Protein AF-A0A419KIK8-F1 (afdb_monomer_lite)

Sequence (98 aa):
MILDCAKGLAIMWRMCEFLLFGNPFSKKIIGFDTFGAFPETSLILEHLYPRIKRGVLILDDYGTFPGETKDIDDYFRDMNISIQKFPFCMTPCYTVKV

Foldseek 3Di:
DDDDDDDDPVVVVVVLCCQVVVDPQAPDEYEDDPPDFPPVLLVVCVVVVVVPQWHKYKAFCQVVDPRNVVSVCVNCVPPPWDWADDPVDPDIIMTTDD

pLDDT: mean 73.0, std 13.05, range [30.36, 88.19]

Radius of gyration: 12.72 Å; chains: 1; bounding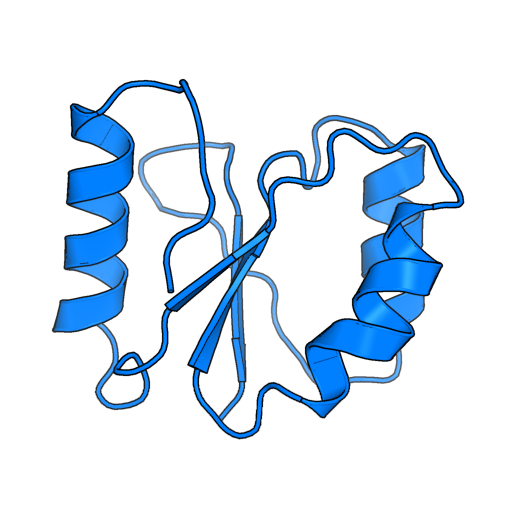 box: 25×32×26 Å

Secondary structure (DSSP, 8-state):
-----SS-HHHHHHHHHHHHHH-TTTTSEEEE-----TTHHHHHHHHHGGG-SSEEEEESSTTT-HHHHHHHHHHHTTS---EEE-TT-SS-EEEEE-

Structure (mmCIF, N/CA/C/O backbone):
data_AF-A0A419KIK8-F1
#
_entry.id   AF-A0A419KIK8-F1
#
loop_
_atom_site.group_PDB
_atom_site.id
_atom_site.type_symbol
_atom_site.label_atom_id
_atom_site.label_alt_id
_atom_site.label_comp_id
_atom_site.label_asym_id
_atom_site.label_entity_id
_atom_site.label_seq_id
_atom_site.pdbx_PDB_ins_code
_atom_site.Cartn_x
_atom_site.Cartn_y
_atom_site.Cartn_z
_atom_site.occupancy
_atom_site.B_iso_or_equiv
_atom_site.auth_seq_id
_atom_site.auth_comp_id
_atom_site.auth_asym_id
_atom_site.auth_atom_id
_atom_site.pdbx_PDB_model_num
ATOM 1 N N . MET A 1 1 ? 4.545 7.913 9.786 1.00 30.36 1 MET A N 1
ATOM 2 C CA . MET A 1 1 ? 5.997 8.168 9.721 1.00 30.36 1 MET A CA 1
ATOM 3 C C . MET A 1 1 ? 6.342 7.882 8.287 1.00 30.36 1 MET A C 1
ATOM 5 O O . MET A 1 1 ? 6.198 6.741 7.870 1.00 30.36 1 MET A O 1
ATOM 9 N N . ILE A 1 2 ? 6.556 8.947 7.528 1.00 39.53 2 ILE A N 1
ATOM 10 C CA . ILE A 1 2 ? 6.799 8.883 6.092 1.00 39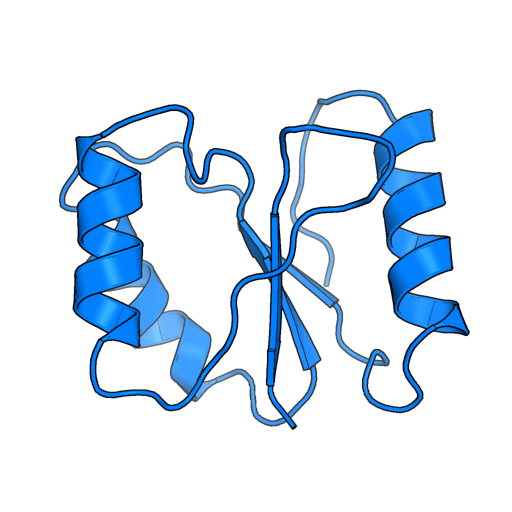.53 2 ILE A CA 1
ATOM 11 C C . ILE A 1 2 ? 8.248 8.428 5.948 1.00 39.53 2 ILE A C 1
ATOM 13 O O . ILE A 1 2 ? 9.152 9.127 6.399 1.00 39.53 2 ILE A O 1
ATOM 17 N N . LEU A 1 3 ? 8.444 7.227 5.422 1.00 41.03 3 LEU A N 1
ATOM 18 C CA . LEU A 1 3 ? 9.705 6.810 4.835 1.00 41.03 3 LEU A CA 1
ATOM 19 C C . LEU A 1 3 ? 9.443 6.883 3.342 1.00 41.03 3 LEU A C 1
ATOM 21 O O . LEU A 1 3 ? 8.734 6.026 2.834 1.00 41.03 3 LEU A O 1
ATOM 25 N N . ASP A 1 4 ? 9.900 7.954 2.698 1.00 45.06 4 ASP A N 1
ATOM 26 C CA . ASP A 1 4 ? 10.233 7.849 1.286 1.00 45.06 4 ASP A CA 1
ATOM 27 C C . ASP A 1 4 ? 11.193 8.940 0.815 1.00 45.06 4 ASP A C 1
ATOM 29 O O . ASP A 1 4 ? 11.092 10.114 1.191 1.00 45.06 4 ASP A O 1
ATOM 33 N N . CYS A 1 5 ? 12.146 8.493 0.006 1.00 42.62 5 CYS A N 1
ATOM 34 C CA . CYS A 1 5 ? 13.291 9.211 -0.510 1.00 42.62 5 CYS A CA 1
ATOM 35 C C . CYS A 1 5 ? 13.112 9.364 -2.032 1.00 42.62 5 CYS A C 1
ATOM 37 O O . CYS A 1 5 ? 12.993 8.397 -2.767 1.00 42.62 5 CYS A O 1
ATOM 39 N N . ALA A 1 6 ? 13.175 10.604 -2.519 1.00 45.06 6 ALA A N 1
ATOM 40 C CA . ALA A 1 6 ? 13.643 10.946 -3.870 1.00 45.06 6 ALA A CA 1
ATOM 41 C C . ALA A 1 6 ? 12.751 10.796 -5.133 1.00 45.06 6 ALA A C 1
ATOM 43 O O . ALA A 1 6 ? 13.273 11.041 -6.221 1.00 45.06 6 ALA A O 1
ATOM 44 N N . LYS A 1 7 ? 11.425 10.596 -5.077 1.00 45.97 7 LYS A N 1
ATOM 45 C CA . LYS A 1 7 ? 10.553 10.823 -6.263 1.00 45.97 7 LYS A CA 1
ATOM 46 C C . LYS A 1 7 ? 9.651 12.058 -6.084 1.00 45.97 7 LYS A C 1
ATOM 48 O O . LYS A 1 7 ? 8.606 12.004 -5.452 1.00 45.97 7 LYS A O 1
ATOM 53 N N . GLY A 1 8 ? 10.087 13.201 -6.629 1.00 55.44 8 GLY A N 1
ATOM 54 C CA . GLY A 1 8 ? 9.284 14.417 -6.865 1.00 55.44 8 GLY A CA 1
ATOM 55 C C . GLY A 1 8 ? 8.436 14.938 -5.692 1.00 55.44 8 GLY A C 1
ATOM 56 O O . GLY A 1 8 ? 7.247 14.641 -5.600 1.00 55.44 8 GLY A O 1
ATOM 57 N N . LEU A 1 9 ? 9.010 15.825 -4.867 1.00 57.09 9 LEU A N 1
ATOM 58 C CA . LEU A 1 9 ? 8.390 16.414 -3.663 1.00 57.09 9 LEU A CA 1
ATOM 59 C C . LEU A 1 9 ? 6.938 16.915 -3.861 1.00 57.09 9 LEU A C 1
ATO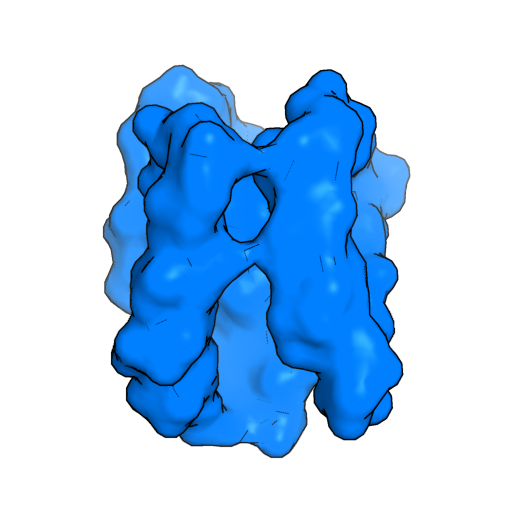M 61 O O . LEU A 1 9 ? 6.114 16.811 -2.957 1.00 57.09 9 LEU A O 1
ATOM 65 N N . ALA A 1 10 ? 6.612 17.433 -5.051 1.00 65.00 10 ALA A N 1
ATOM 66 C CA . ALA A 1 10 ? 5.293 17.979 -5.373 1.00 65.00 10 ALA A CA 1
ATOM 67 C C . ALA A 1 10 ? 4.191 16.913 -5.541 1.00 65.00 10 ALA A C 1
ATOM 69 O O . ALA A 1 10 ? 3.048 17.148 -5.148 1.00 65.00 10 ALA A O 1
ATOM 70 N N . ILE A 1 11 ? 4.511 15.746 -6.111 1.00 67.19 11 ILE A N 1
ATOM 71 C CA . ILE A 1 11 ? 3.532 14.667 -6.332 1.00 67.19 11 ILE A CA 1
ATOM 72 C C . ILE A 1 11 ? 3.204 14.007 -4.994 1.00 67.19 11 ILE A C 1
ATOM 74 O O . ILE A 1 11 ? 2.031 13.858 -4.650 1.00 67.19 11 ILE A O 1
ATOM 78 N N . MET A 1 12 ? 4.240 13.719 -4.200 1.00 67.44 12 MET A N 1
ATOM 79 C CA . MET A 1 12 ? 4.088 13.139 -2.867 1.00 67.44 12 MET A CA 1
ATOM 80 C C . MET A 1 12 ? 3.249 14.034 -1.948 1.00 67.44 12 MET A C 1
ATOM 82 O O . MET A 1 12 ? 2.366 13.547 -1.240 1.00 67.44 12 MET A O 1
ATOM 86 N N . TRP A 1 13 ? 3.466 15.353 -2.000 1.00 69.44 13 TRP A N 1
ATOM 87 C CA . TRP A 1 13 ? 2.659 16.312 -1.246 1.00 69.44 13 TRP A CA 1
ATOM 88 C C . TRP A 1 13 ? 1.174 16.218 -1.609 1.00 69.44 13 TRP A C 1
ATOM 90 O O . TRP A 1 13 ? 0.321 16.097 -0.731 1.00 69.44 13 TRP A O 1
ATOM 100 N N . ARG A 1 14 ? 0.862 16.191 -2.908 1.00 73.31 14 ARG A N 1
ATOM 101 C CA . ARG A 1 14 ? -0.521 16.138 -3.395 1.00 73.31 14 ARG A CA 1
ATOM 102 C C . ARG A 1 14 ? -1.217 14.817 -3.070 1.00 73.31 14 ARG A C 1
ATOM 104 O O . ARG A 1 14 ? -2.413 14.801 -2.787 1.00 73.31 14 ARG A O 1
ATOM 111 N N . MET A 1 15 ? -0.473 13.714 -3.061 1.00 75.94 15 MET A N 1
ATOM 112 C CA . MET A 1 15 ? -0.974 12.426 -2.581 1.00 75.94 15 MET A CA 1
ATOM 113 C C . MET A 1 15 ? -1.260 12.449 -1.081 1.00 75.94 15 MET A C 1
ATOM 115 O O . MET A 1 15 ? -2.313 11.979 -0.654 1.00 75.94 15 MET A O 1
ATOM 119 N N . CYS A 1 16 ? -0.348 13.011 -0.282 1.00 73.19 16 CYS A N 1
ATOM 120 C CA . CYS A 1 16 ? -0.548 13.155 1.156 1.00 73.19 16 CYS A CA 1
ATOM 121 C C . CYS A 1 16 ? -1.787 14.002 1.445 1.00 73.19 16 CYS A C 1
ATOM 123 O O . CYS A 1 16 ? -2.606 13.591 2.258 1.00 73.19 16 CYS A O 1
ATOM 125 N N . GLU A 1 17 ? -1.984 15.121 0.743 1.00 75.94 17 GLU A N 1
ATOM 126 C CA . GLU A 1 17 ? -3.217 15.908 0.842 1.00 75.94 17 GLU A CA 1
ATOM 127 C C . GLU A 1 17 ? -4.453 15.070 0.496 1.00 75.94 17 GLU A C 1
ATOM 129 O O . GLU A 1 17 ? -5.392 15.011 1.289 1.00 75.94 17 GLU A O 1
ATOM 134 N N . PHE A 1 18 ? -4.447 14.362 -0.637 1.00 78.62 18 PHE A N 1
ATOM 135 C CA . PHE A 1 18 ? -5.575 13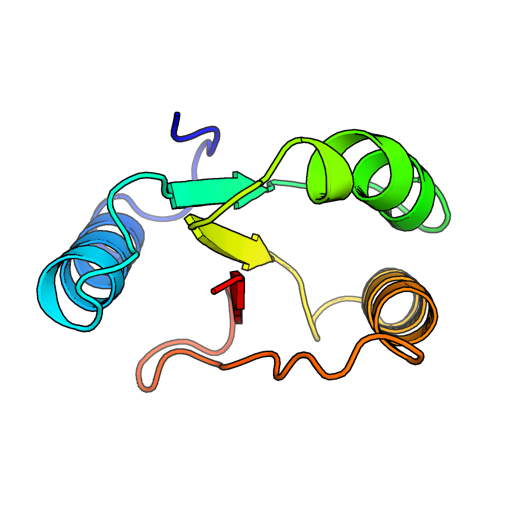.516 -1.037 1.00 78.62 18 PHE A CA 1
ATOM 136 C C . PHE A 1 18 ? -5.922 12.467 0.032 1.00 78.62 18 PHE A C 1
ATOM 138 O O . PHE A 1 18 ? -7.090 12.284 0.368 1.00 78.62 18 PHE A O 1
ATOM 145 N N . LEU A 1 19 ? -4.917 11.810 0.614 1.00 76.12 19 LEU A N 1
ATOM 146 C CA . LEU A 1 19 ? -5.116 10.797 1.651 1.00 76.12 19 LEU A CA 1
ATOM 147 C C . LEU A 1 19 ? -5.549 11.403 2.992 1.00 76.12 19 LEU A C 1
ATOM 149 O O . LEU A 1 19 ? -6.425 10.848 3.658 1.00 76.1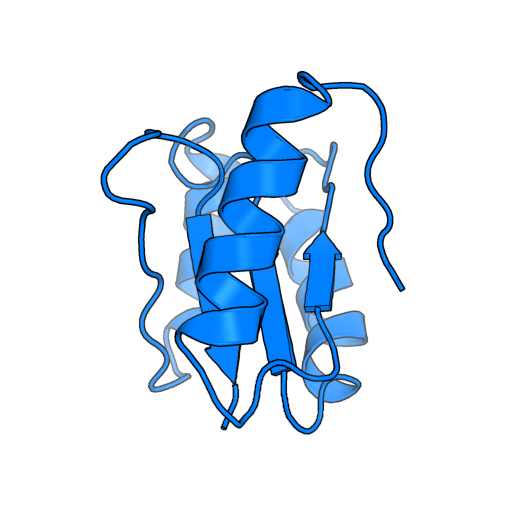2 19 LEU A O 1
ATOM 153 N N . LEU A 1 20 ? -4.952 12.530 3.388 1.00 70.94 20 LEU A N 1
ATOM 154 C CA . LEU A 1 20 ? -5.235 13.203 4.656 1.00 70.94 20 LEU A CA 1
ATOM 155 C C . LEU A 1 20 ? -6.633 13.820 4.675 1.00 70.94 20 LEU A C 1
ATOM 157 O O . LEU A 1 20 ? -7.362 13.648 5.651 1.00 70.94 20 LEU A O 1
ATOM 161 N N . PHE A 1 21 ? -7.019 14.498 3.594 1.00 68.50 21 PHE A N 1
ATOM 162 C CA . PHE A 1 21 ? -8.310 15.177 3.485 1.00 68.50 21 PHE A CA 1
ATOM 163 C C . PHE A 1 21 ? -9.427 14.265 2.965 1.00 68.50 21 PHE A C 1
ATOM 165 O O . PHE A 1 21 ? -10.590 14.487 3.291 1.00 68.50 21 PHE A O 1
ATOM 172 N N . GLY A 1 22 ? -9.097 13.224 2.194 1.00 67.00 22 GLY A N 1
ATOM 173 C CA . GLY A 1 22 ? -10.074 12.297 1.619 1.00 67.00 22 GLY A CA 1
ATOM 174 C C . GLY A 1 22 ? -10.536 11.181 2.558 1.00 67.00 22 GLY A C 1
ATOM 175 O O . GLY A 1 22 ? -11.528 10.522 2.260 1.00 67.00 22 GLY A O 1
ATOM 176 N N . ASN A 1 23 ? -9.849 10.942 3.684 1.00 64.50 23 ASN A N 1
ATOM 177 C CA . ASN A 1 23 ? -10.190 9.844 4.591 1.00 64.50 23 ASN A CA 1
ATOM 178 C C . ASN A 1 23 ? -10.020 10.217 6.076 1.00 64.50 23 ASN A C 1
ATOM 180 O O . ASN A 1 23 ? -8.905 10.514 6.502 1.00 64.50 23 ASN A O 1
ATOM 184 N N . PRO A 1 24 ? -11.060 10.097 6.926 1.00 59.62 24 PRO A N 1
ATOM 185 C CA . PRO A 1 24 ? -10.953 10.415 8.356 1.00 59.62 24 PRO A CA 1
ATOM 186 C C . PRO A 1 24 ? -10.073 9.421 9.145 1.00 59.62 24 PRO A C 1
ATOM 188 O O . PRO A 1 24 ? -9.687 9.687 10.285 1.00 59.62 24 PRO A O 1
ATOM 191 N N . PHE A 1 25 ? -9.731 8.278 8.540 1.00 57.88 25 PHE A N 1
ATOM 192 C CA . PHE A 1 25 ? -8.898 7.210 9.110 1.00 57.88 25 PHE A CA 1
ATOM 193 C C . PHE A 1 25 ? -7.388 7.404 8.849 1.00 57.88 25 PHE A C 1
ATOM 195 O O . PHE A 1 25 ? -6.565 6.642 9.355 1.00 57.88 25 PHE A O 1
ATOM 202 N N . SER A 1 26 ? -7.006 8.433 8.087 1.00 57.59 26 SER A N 1
ATOM 203 C CA . SER A 1 26 ? -5.671 8.608 7.491 1.00 57.59 26 SER A CA 1
ATOM 204 C C . SER A 1 26 ? -4.587 9.166 8.421 1.00 57.59 26 SER A C 1
ATOM 206 O O . SER A 1 26 ? -3.468 9.410 7.973 1.00 57.59 26 SER A O 1
ATOM 208 N N . LYS A 1 27 ? -4.855 9.333 9.727 1.00 58.66 27 LYS A N 1
ATOM 209 C CA . LYS A 1 27 ? -3.895 9.945 10.675 1.00 58.66 27 LYS A CA 1
ATOM 210 C C . LYS A 1 27 ? -2.532 9.237 10.727 1.00 58.66 27 LYS A C 1
ATOM 212 O O . LYS A 1 27 ? -1.564 9.816 11.213 1.00 58.66 27 LYS A O 1
ATOM 217 N N . LYS A 1 28 ? -2.442 7.994 10.238 1.00 63.94 28 LYS A N 1
ATOM 218 C CA . LYS A 1 28 ? -1.191 7.248 10.090 1.00 63.94 28 LYS A CA 1
ATOM 219 C C . LYS A 1 28 ? -1.008 6.808 8.635 1.00 63.94 28 LYS A C 1
ATOM 221 O O . LYS A 1 28 ? -1.481 5.747 8.237 1.00 63.94 28 LYS A O 1
ATOM 226 N N . ILE A 1 29 ? -0.308 7.635 7.860 1.00 65.12 29 ILE A N 1
ATOM 227 C CA . ILE A 1 29 ? 0.223 7.257 6.546 1.00 65.12 29 ILE A CA 1
ATOM 228 C C . ILE A 1 29 ? 1.545 6.519 6.767 1.00 65.12 29 ILE A C 1
ATOM 230 O O . ILE A 1 29 ? 2.429 6.996 7.500 1.00 65.12 29 ILE A O 1
ATOM 234 N N . ILE A 1 30 ? 1.640 5.334 6.174 1.00 67.25 30 ILE A N 1
ATOM 235 C CA . ILE A 1 30 ? 2.842 4.510 6.130 1.00 67.25 30 ILE A CA 1
ATOM 236 C C . ILE A 1 30 ? 3.179 4.355 4.647 1.00 67.25 30 ILE A C 1
ATOM 238 O O . ILE A 1 30 ? 2.533 3.597 3.927 1.00 67.25 30 ILE A O 1
ATOM 242 N N . GLY A 1 31 ? 4.139 5.167 4.201 1.00 63.28 31 GLY A N 1
ATOM 243 C CA . GLY A 1 31 ? 4.792 4.995 2.908 1.00 63.28 31 GLY A CA 1
ATOM 244 C C . GLY A 1 31 ? 5.700 3.781 2.982 1.00 63.28 31 GLY A C 1
ATOM 245 O O . GLY A 1 31 ? 6.399 3.617 3.988 1.00 63.28 31 GLY A O 1
ATOM 246 N N . PHE A 1 32 ? 5.601 2.903 1.991 1.00 63.44 32 PHE A N 1
ATOM 247 C CA . PHE A 1 32 ? 6.407 1.703 1.915 1.00 63.44 32 PHE A CA 1
ATOM 248 C C . PHE A 1 32 ? 7.177 1.694 0.598 1.00 63.44 32 PHE A C 1
ATOM 250 O O . PHE A 1 32 ? 6.635 1.383 -0.462 1.00 63.44 32 PHE A O 1
ATOM 257 N N . ASP A 1 33 ? 8.441 2.075 0.723 1.00 57.38 33 ASP A N 1
ATOM 258 C CA . ASP A 1 33 ? 9.449 2.095 -0.324 1.00 57.38 33 ASP A CA 1
ATOM 259 C C . ASP A 1 33 ? 10.191 0.753 -0.321 1.00 57.38 33 ASP A C 1
ATOM 261 O O . ASP A 1 33 ? 11.241 0.587 0.311 1.00 57.38 33 ASP A O 1
ATOM 265 N N . THR A 1 34 ? 9.585 -0.276 -0.913 1.00 53.94 34 THR A N 1
ATOM 266 C CA . THR A 1 34 ? 10.308 -1.526 -1.166 1.00 53.94 34 THR A CA 1
ATOM 267 C C . THR A 1 34 ? 11.112 -1.410 -2.441 1.00 53.94 34 THR A C 1
ATOM 269 O O . THR A 1 34 ? 10.635 -1.769 -3.507 1.00 53.94 34 THR A O 1
ATOM 272 N N . PHE A 1 35 ? 12.382 -1.033 -2.320 1.00 52.06 35 PHE A N 1
ATOM 273 C CA . PHE A 1 35 ? 13.399 -1.331 -3.336 1.00 52.06 35 PHE A CA 1
ATOM 274 C C . PHE A 1 35 ? 13.826 -2.814 -3.281 1.00 52.06 35 PHE A C 1
ATOM 276 O O . PHE A 1 35 ? 15.015 -3.124 -3.174 1.00 52.06 35 PHE A O 1
ATOM 283 N N . GLY A 1 36 ? 12.867 -3.743 -3.261 1.00 54.44 36 GLY A N 1
ATOM 284 C CA . GLY A 1 36 ? 13.112 -5.163 -3.007 1.00 54.44 36 GLY A CA 1
ATOM 285 C C . GLY A 1 36 ? 12.685 -6.047 -4.170 1.00 54.44 36 GLY A C 1
ATOM 286 O O . GLY A 1 36 ? 11.519 -6.063 -4.541 1.00 54.44 36 GLY A O 1
ATOM 287 N N . ALA A 1 37 ? 13.613 -6.847 -4.701 1.00 55.94 37 ALA A N 1
ATOM 288 C CA . ALA A 1 37 ? 13.255 -7.925 -5.614 1.00 55.94 37 ALA A CA 1
ATOM 289 C C . ALA A 1 37 ? 12.401 -8.980 -4.887 1.00 55.94 37 ALA A C 1
ATOM 291 O O . ALA A 1 37 ? 12.638 -9.288 -3.717 1.00 55.94 37 ALA A O 1
ATOM 292 N N . PHE A 1 38 ? 11.452 -9.584 -5.607 1.00 55.41 38 PHE A N 1
ATOM 293 C CA . PHE A 1 38 ? 10.785 -10.822 -5.190 1.00 55.41 38 PHE A CA 1
ATOM 294 C C . PHE A 1 38 ? 11.828 -11.825 -4.648 1.00 55.41 38 PHE A C 1
ATOM 296 O O . PHE A 1 38 ? 12.816 -12.071 -5.354 1.00 55.41 38 PHE A O 1
ATOM 303 N N . PRO A 1 39 ? 11.651 -12.432 -3.455 1.00 61.53 39 PRO A N 1
ATOM 304 C CA 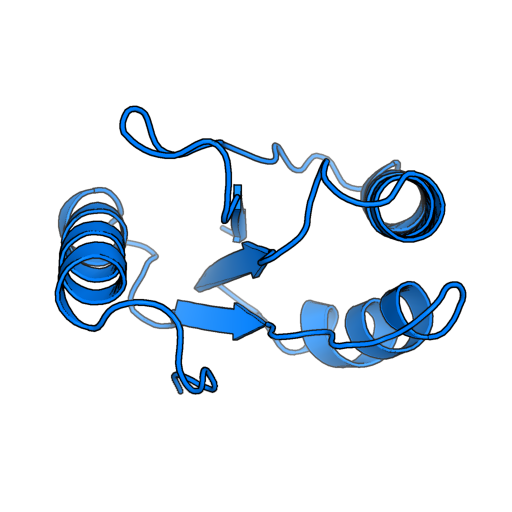. PRO A 1 39 ? 10.452 -12.460 -2.600 1.00 61.53 39 PRO A CA 1
ATOM 305 C C . PRO A 1 39 ? 10.483 -11.519 -1.370 1.00 61.53 39 PRO A C 1
ATOM 307 O O . PRO A 1 39 ? 9.685 -11.688 -0.449 1.00 61.53 39 PRO A O 1
ATOM 310 N N . GLU A 1 40 ? 11.398 -10.547 -1.300 1.00 69.50 40 GLU A N 1
ATOM 311 C CA . GLU A 1 40 ? 11.614 -9.725 -0.088 1.00 69.50 40 GLU A CA 1
ATOM 312 C C . GLU A 1 40 ? 10.384 -8.879 0.303 1.00 69.50 40 GLU A C 1
ATOM 314 O O . GLU A 1 40 ? 10.147 -8.600 1.481 1.00 69.50 40 GLU A O 1
ATOM 319 N N . THR A 1 41 ? 9.558 -8.501 -0.675 1.00 73.69 41 THR A N 1
ATOM 320 C CA . THR A 1 41 ? 8.374 -7.652 -0.474 1.00 73.69 41 THR A CA 1
ATOM 321 C C . THR A 1 41 ? 7.325 -8.315 0.423 1.00 73.69 41 THR A C 1
ATOM 323 O O . THR A 1 41 ? 6.774 -7.660 1.313 1.00 73.69 41 THR A O 1
ATOM 326 N N . SER A 1 42 ? 7.074 -9.617 0.243 1.00 76.56 42 SER A N 1
ATOM 327 C CA . SER A 1 42 ? 6.085 -10.359 1.041 1.00 76.56 42 SER A CA 1
ATOM 328 C C . SER A 1 42 ? 6.499 -10.467 2.513 1.00 76.56 42 SER A C 1
ATOM 330 O O . SER A 1 42 ? 5.699 -10.168 3.402 1.00 76.56 42 SER A O 1
ATOM 332 N N . LEU A 1 43 ? 7.773 -10.766 2.780 1.00 79.12 43 LEU A N 1
ATOM 333 C CA . LEU A 1 43 ? 8.319 -10.895 4.134 1.00 79.12 43 LEU A CA 1
ATOM 334 C C . LEU A 1 43 ? 8.161 -9.603 4.947 1.00 79.12 43 LEU A C 1
ATOM 336 O O . LEU A 1 43 ? 7.799 -9.613 6.128 1.00 79.12 43 LEU A O 1
ATOM 340 N N . ILE A 1 44 ? 8.419 -8.455 4.322 1.00 77.69 44 ILE A N 1
ATOM 341 C CA . ILE A 1 44 ? 8.289 -7.180 5.024 1.00 77.69 44 ILE A CA 1
ATOM 342 C C . ILE A 1 44 ? 6.812 -6.845 5.262 1.00 77.69 44 ILE A C 1
ATOM 344 O O . ILE A 1 44 ? 6.472 -6.364 6.348 1.00 77.69 44 ILE A O 1
ATOM 348 N N . LEU A 1 45 ? 5.923 -7.128 4.300 1.00 80.00 45 LEU A N 1
ATOM 349 C CA . LEU A 1 45 ? 4.479 -6.959 4.482 1.00 80.00 45 LEU A CA 1
ATOM 350 C C . LEU A 1 45 ? 3.955 -7.814 5.641 1.00 80.00 45 LEU A C 1
ATOM 352 O O . LEU A 1 45 ? 3.226 -7.285 6.485 1.00 80.00 45 LEU A O 1
ATOM 356 N N . GLU A 1 46 ? 4.394 -9.068 5.755 1.00 83.19 46 GLU A N 1
ATOM 357 C CA . GLU A 1 46 ? 4.048 -9.967 6.864 1.00 83.19 46 GLU A CA 1
ATOM 358 C C . GLU A 1 46 ? 4.424 -9.389 8.235 1.00 83.19 46 GLU A C 1
ATOM 360 O O . GLU A 1 46 ? 3.670 -9.518 9.202 1.00 83.19 46 GLU A O 1
ATOM 365 N N . HIS A 1 47 ? 5.559 -8.695 8.344 1.00 81.75 47 HIS A N 1
ATOM 366 C CA . HIS A 1 47 ? 5.998 -8.101 9.610 1.00 81.75 47 HIS A CA 1
ATOM 367 C C . HIS A 1 47 ? 5.443 -6.693 9.870 1.00 81.75 47 HIS A C 1
ATOM 369 O O . HIS A 1 47 ? 5.227 -6.313 11.031 1.00 81.75 47 HIS A O 1
ATOM 375 N N . LEU A 1 48 ? 5.228 -5.898 8.820 1.00 79.69 48 LEU A N 1
ATOM 376 C CA . LEU A 1 48 ? 4.830 -4.496 8.922 1.00 79.69 48 LEU A CA 1
ATOM 377 C C . LEU A 1 48 ? 3.310 -4.334 8.967 1.00 79.69 48 LEU A C 1
ATOM 379 O O . LEU A 1 48 ? 2.797 -3.608 9.822 1.00 79.69 48 LEU A O 1
ATOM 383 N N . TYR A 1 49 ? 2.579 -5.013 8.083 1.00 82.69 49 TYR A N 1
ATOM 384 C CA . TYR A 1 49 ? 1.139 -4.827 7.914 1.00 82.69 49 TYR A CA 1
ATOM 385 C C . TYR A 1 49 ? 0.317 -5.157 9.175 1.00 82.69 49 TYR A C 1
ATOM 387 O O . TYR A 1 49 ? -0.603 -4.390 9.493 1.00 82.69 49 TYR A O 1
ATOM 395 N N . PRO A 1 50 ? 0.636 -6.196 9.980 1.00 85.31 50 PRO A N 1
ATOM 396 C CA . PRO A 1 50 ? -0.044 -6.431 11.259 1.00 85.31 50 PRO A CA 1
ATOM 397 C C . PRO A 1 50 ? 0.168 -5.309 12.287 1.00 85.31 50 PRO A C 1
ATOM 399 O O . PRO A 1 50 ? -0.688 -5.079 13.142 1.00 85.31 50 PRO A O 1
ATOM 402 N N . ARG A 1 51 ? 1.279 -4.560 12.198 1.00 82.56 51 ARG A N 1
ATOM 403 C CA . ARG A 1 51 ? 1.562 -3.409 13.080 1.00 82.56 51 ARG A CA 1
ATOM 404 C C . ARG A 1 51 ? 0.725 -2.179 12.717 1.00 82.56 51 ARG A C 1
ATOM 406 O O . ARG A 1 51 ? 0.580 -1.259 13.530 1.00 82.56 51 ARG A O 1
ATOM 413 N N . ILE A 1 52 ? 0.159 -2.153 11.512 1.00 78.31 52 ILE A N 1
ATOM 414 C CA . ILE A 1 52 ? -0.805 -1.143 11.080 1.00 78.31 52 ILE A CA 1
ATOM 415 C C . ILE A 1 52 ? -2.164 -1.548 11.648 1.00 78.31 52 ILE A C 1
ATOM 417 O O . ILE A 1 52 ? -2.763 -2.514 11.190 1.00 78.31 52 ILE A O 1
ATOM 421 N N . LYS A 1 53 ? -2.655 -0.835 12.668 1.00 77.81 53 LYS A N 1
ATOM 422 C CA . LYS A 1 53 ? -4.015 -1.061 13.191 1.00 77.81 53 LYS A CA 1
ATOM 423 C C . LYS A 1 53 ? -5.066 -0.386 12.315 1.00 77.81 53 LYS A C 1
ATOM 425 O O . LYS A 1 53 ? -6.020 -1.032 11.919 1.00 77.81 53 LYS A O 1
ATOM 430 N N . ARG A 1 54 ? -4.868 0.903 12.025 1.00 80.50 54 ARG A N 1
ATOM 431 C CA . ARG A 1 54 ? -5.708 1.746 11.162 1.00 80.50 54 ARG A CA 1
ATOM 432 C C . ARG A 1 54 ? -4.799 2.735 10.447 1.00 80.50 54 ARG A C 1
ATOM 434 O O . ARG A 1 54 ? -3.915 3.304 11.099 1.00 80.50 54 ARG A O 1
ATOM 441 N N . GLY A 1 55 ? -4.971 2.909 9.143 1.00 81.25 55 GLY A N 1
ATOM 442 C CA . GLY A 1 55 ? -4.132 3.817 8.366 1.00 81.25 55 GLY A CA 1
ATOM 443 C C . GLY A 1 55 ? -4.111 3.512 6.877 1.00 81.25 55 GLY A C 1
ATOM 444 O O . GLY A 1 55 ? -4.883 2.696 6.375 1.00 81.25 55 GLY A O 1
ATOM 445 N N . VAL A 1 56 ? -3.199 4.186 6.183 1.00 81.50 56 VAL A N 1
ATOM 446 C CA . VAL A 1 56 ? -2.984 4.015 4.743 1.00 81.50 56 VAL A CA 1
ATOM 447 C C . VAL A 1 56 ? -1.608 3.406 4.518 1.00 81.50 56 VAL A C 1
ATOM 449 O O . VAL A 1 56 ? -0.626 3.896 5.082 1.00 81.50 56 VAL A O 1
ATOM 452 N N . LEU A 1 57 ? -1.560 2.357 3.703 1.00 83.00 57 LEU A N 1
ATOM 453 C CA . LEU A 1 57 ? -0.333 1.779 3.164 1.00 83.00 57 LEU A CA 1
ATOM 454 C C . LEU A 1 57 ? -0.184 2.256 1.718 1.00 83.00 57 LEU A C 1
ATOM 456 O O . LEU A 1 57 ? -1.106 2.072 0.926 1.00 83.00 57 LEU A O 1
ATOM 460 N N . ILE A 1 58 ? 0.946 2.871 1.386 1.00 82.62 58 ILE A N 1
ATOM 461 C CA . ILE A 1 58 ? 1.287 3.272 0.013 1.00 82.62 58 ILE A CA 1
ATOM 462 C C . ILE A 1 58 ? 2.263 2.238 -0.553 1.00 82.62 58 ILE A C 1
ATOM 464 O O . ILE A 1 58 ? 3.155 1.800 0.165 1.00 82.62 58 ILE A O 1
ATOM 468 N N . LEU A 1 59 ? 2.067 1.852 -1.810 1.00 81.88 59 LEU A N 1
ATOM 469 C CA . LEU A 1 59 ? 2.848 0.870 -2.556 1.00 81.88 59 LEU A CA 1
ATOM 470 C C . LEU A 1 59 ? 3.521 1.584 -3.735 1.00 81.88 59 LEU A C 1
ATOM 472 O O . LEU A 1 59 ? 2.811 1.995 -4.658 1.00 81.88 59 LEU A O 1
ATOM 476 N N . ASP A 1 60 ? 4.848 1.754 -3.709 1.00 76.75 60 ASP A N 1
ATOM 477 C CA . ASP A 1 60 ? 5.525 2.602 -4.702 1.00 76.75 60 ASP A CA 1
ATOM 478 C C . ASP A 1 60 ? 5.496 2.020 -6.124 1.00 76.75 60 ASP A C 1
ATOM 480 O O . ASP A 1 60 ? 5.017 2.669 -7.050 1.00 76.75 60 ASP A O 1
ATOM 484 N N . ASP A 1 61 ? 5.878 0.751 -6.286 1.00 74.88 61 ASP A N 1
ATOM 485 C CA . ASP A 1 61 ? 6.045 0.103 -7.597 1.00 74.88 61 ASP A CA 1
ATOM 486 C C . ASP A 1 61 ? 4.971 -0.957 -7.931 1.00 74.88 61 ASP A C 1
ATOM 488 O O . ASP A 1 61 ? 5.155 -1.830 -8.787 1.00 74.88 61 ASP A O 1
ATOM 492 N N . TYR A 1 62 ? 3.788 -0.861 -7.308 1.00 80.31 62 TYR A N 1
ATOM 493 C CA . TYR A 1 62 ? 2.673 -1.769 -7.607 1.00 80.31 62 TYR A CA 1
ATOM 494 C C . TYR A 1 62 ? 2.204 -1.629 -9.065 1.00 80.31 62 TYR A C 1
ATOM 496 O O . TYR A 1 62 ? 1.695 -0.584 -9.483 1.00 80.31 62 TYR A O 1
ATOM 504 N N . GLY A 1 63 ? 2.339 -2.709 -9.838 1.00 77.69 63 GLY A N 1
ATOM 505 C CA . GLY A 1 63 ? 2.068 -2.736 -11.274 1.00 77.69 63 GLY A CA 1
ATOM 506 C C . GLY A 1 63 ? 3.253 -2.348 -12.169 1.00 77.69 63 GLY A C 1
ATOM 507 O O . GLY A 1 63 ? 3.087 -2.368 -13.388 1.00 77.69 63 GLY A O 1
ATOM 508 N N . THR A 1 64 ? 4.427 -2.028 -11.605 1.00 79.88 64 THR A N 1
ATOM 509 C CA . THR A 1 64 ? 5.670 -1.783 -12.365 1.00 79.88 64 THR A CA 1
ATOM 510 C C . THR A 1 64 ? 6.426 -3.088 -12.608 1.00 79.88 64 THR A C 1
ATOM 512 O O . THR A 1 64 ? 6.802 -3.388 -13.742 1.00 79.88 64 THR A O 1
ATOM 515 N N . PHE A 1 65 ? 6.606 -3.898 -11.559 1.00 78.88 65 PHE A N 1
ATOM 516 C CA . PHE A 1 65 ? 7.314 -5.176 -11.632 1.00 78.88 65 PHE A CA 1
ATOM 517 C C . PHE A 1 65 ? 6.359 -6.353 -11.383 1.00 78.88 65 PHE A C 1
ATOM 519 O O . PHE A 1 65 ? 5.668 -6.386 -10.359 1.00 78.88 65 PHE A O 1
ATOM 526 N N . PRO A 1 66 ? 6.307 -7.356 -12.283 1.00 78.75 66 PRO A N 1
ATOM 527 C CA . PRO A 1 66 ? 5.358 -8.462 -12.163 1.00 78.75 66 PRO A CA 1
ATOM 528 C C . PRO A 1 66 ? 5.629 -9.357 -10.945 1.00 78.75 66 PRO A C 1
ATOM 530 O O . PRO A 1 66 ? 4.686 -9.916 -10.396 1.00 78.75 66 PRO A O 1
ATOM 533 N N . GLY A 1 67 ? 6.889 -9.476 -10.505 1.00 80.38 67 GLY A N 1
ATOM 534 C CA . GLY A 1 67 ? 7.254 -10.238 -9.304 1.00 80.38 67 GLY A CA 1
ATOM 535 C C . GLY A 1 67 ? 6.685 -9.618 -8.027 1.00 80.38 67 GLY A C 1
ATOM 536 O O . GLY A 1 67 ? 5.949 -10.276 -7.303 1.00 80.38 67 GLY A O 1
ATOM 537 N N . GLU A 1 68 ? 6.949 -8.332 -7.799 1.00 76.12 68 GLU A N 1
ATOM 538 C CA . GLU A 1 68 ? 6.439 -7.594 -6.633 1.00 76.12 68 GLU A CA 1
ATOM 539 C C . GLU A 1 68 ? 4.914 -7.483 -6.630 1.00 76.12 68 GLU A C 1
ATOM 541 O O . GLU A 1 68 ? 4.274 -7.642 -5.593 1.00 76.12 68 GLU A O 1
ATOM 546 N N . THR A 1 69 ? 4.316 -7.245 -7.803 1.00 83.25 69 THR A N 1
ATOM 547 C CA . THR A 1 69 ? 2.853 -7.185 -7.935 1.00 83.25 69 THR A CA 1
ATOM 548 C C . THR A 1 69 ? 2.232 -8.512 -7.509 1.00 83.25 69 THR A C 1
ATOM 550 O O . THR A 1 69 ? 1.270 -8.517 -6.748 1.00 83.25 69 THR A O 1
ATOM 553 N N . LYS A 1 70 ? 2.830 -9.636 -7.925 1.00 85.25 70 LYS A N 1
ATOM 554 C CA . LYS A 1 70 ? 2.376 -10.967 -7.526 1.00 85.25 70 LYS A CA 1
ATOM 555 C C . LYS A 1 70 ? 2.520 -11.202 -6.020 1.00 85.25 70 LYS A C 1
ATOM 557 O O . LYS A 1 70 ? 1.585 -11.731 -5.437 1.00 85.25 70 LYS A O 1
ATOM 562 N N . ASP A 1 71 ? 3.622 -10.788 -5.394 1.00 83.56 71 ASP A N 1
ATOM 563 C CA . ASP A 1 71 ? 3.801 -10.897 -3.934 1.00 83.56 71 ASP A CA 1
ATOM 564 C C . ASP A 1 71 ? 2.729 -10.127 -3.160 1.00 83.56 71 ASP A C 1
ATOM 566 O O . ASP A 1 71 ? 2.159 -10.630 -2.191 1.00 83.56 71 ASP A O 1
ATOM 570 N N . ILE A 1 72 ? 2.443 -8.899 -3.596 1.00 83.81 72 ILE A N 1
ATOM 571 C CA . ILE A 1 72 ? 1.423 -8.043 -2.989 1.00 83.81 72 ILE A CA 1
ATOM 572 C C . ILE A 1 72 ? 0.034 -8.667 -3.174 1.00 83.81 72 ILE A C 1
ATOM 574 O O . ILE A 1 72 ? -0.740 -8.739 -2.217 1.00 83.81 72 ILE A O 1
ATOM 578 N N . ASP A 1 73 ? -0.272 -9.148 -4.380 1.00 86.81 73 ASP A N 1
ATOM 579 C CA . ASP A 1 73 ? -1.543 -9.802 -4.691 1.00 86.81 73 ASP A CA 1
ATOM 580 C C . ASP A 1 73 ? -1.707 -11.123 -3.924 1.00 86.81 73 ASP A C 1
ATOM 582 O O . ASP A 1 73 ? -2.792 -11.401 -3.422 1.00 86.81 73 ASP A O 1
ATOM 586 N N . ASP A 1 74 ? -0.645 -11.926 -3.804 1.00 87.56 74 ASP A N 1
ATOM 587 C CA . ASP A 1 74 ? -0.624 -13.175 -3.035 1.00 87.56 74 ASP A CA 1
ATOM 588 C C . ASP A 1 74 ? -0.857 -12.892 -1.541 1.00 87.56 74 ASP A C 1
ATOM 590 O O . ASP A 1 74 ? -1.688 -13.555 -0.920 1.00 87.56 74 ASP A O 1
ATOM 594 N N . TYR A 1 75 ? -0.196 -11.872 -0.981 1.00 86.31 75 TYR A N 1
ATOM 595 C CA . TYR A 1 75 ? -0.351 -11.477 0.422 1.00 86.31 75 TYR A CA 1
ATOM 596 C C . TYR A 1 75 ? -1.763 -10.962 0.738 1.00 86.31 75 TYR A C 1
ATOM 598 O O . TYR A 1 75 ? -2.352 -11.313 1.763 1.00 86.31 75 TYR A O 1
ATOM 606 N N . PHE A 1 76 ? -2.328 -10.128 -0.140 1.00 87.12 76 PHE A N 1
ATOM 607 C CA . PHE A 1 76 ? -3.662 -9.561 0.055 1.00 87.12 76 PHE A CA 1
ATOM 608 C C . PHE A 1 76 ? -4.800 -10.444 -0.471 1.00 87.12 76 PHE A C 1
ATOM 610 O O . PHE A 1 76 ? -5.951 -10.101 -0.228 1.00 87.12 76 PHE A O 1
ATOM 617 N N . ARG A 1 77 ? -4.524 -11.584 -1.121 1.00 86.69 77 ARG A N 1
ATOM 618 C CA . ARG A 1 77 ? -5.540 -12.471 -1.726 1.00 86.69 77 ARG A CA 1
ATOM 619 C C . ARG A 1 77 ? -6.668 -12.849 -0.769 1.00 86.69 77 ARG A C 1
ATOM 621 O O . ARG A 1 77 ? -7.836 -12.784 -1.143 1.00 86.69 77 ARG A O 1
ATOM 628 N N . ASP A 1 78 ? -6.309 -13.238 0.451 1.00 86.31 78 ASP A N 1
ATOM 629 C CA . ASP A 1 78 ? -7.266 -13.671 1.477 1.00 86.31 78 ASP A CA 1
ATOM 630 C C . ASP A 1 78 ? -7.733 -12.512 2.370 1.00 86.31 78 ASP A C 1
ATOM 632 O O . ASP A 1 78 ? -8.576 -12.676 3.257 1.00 86.31 78 ASP A O 1
ATOM 636 N N . MET A 1 79 ? -7.194 -11.313 2.143 1.00 84.56 79 MET A N 1
ATOM 637 C CA . MET A 1 79 ? -7.597 -10.109 2.844 1.00 84.56 79 MET A CA 1
ATOM 638 C C . MET A 1 79 ? -8.630 -9.371 1.994 1.00 84.56 79 MET A C 1
ATOM 640 O O . MET A 1 79 ? -8.397 -9.062 0.833 1.00 84.56 79 MET A O 1
ATOM 644 N N . ASN A 1 80 ? -9.783 -9.032 2.570 1.00 82.94 80 ASN A N 1
ATOM 645 C CA . ASN A 1 80 ? -10.811 -8.261 1.865 1.00 82.94 80 ASN A CA 1
ATOM 646 C C . ASN A 1 80 ? -10.412 -6.774 1.750 1.00 82.94 80 ASN A C 1
ATOM 648 O O . ASN A 1 80 ? -11.009 -5.898 2.378 1.00 82.94 80 ASN A O 1
ATOM 652 N N . ILE A 1 81 ? -9.335 -6.505 1.012 1.00 84.06 81 ILE A N 1
ATOM 653 C CA . ILE A 1 81 ? -8.667 -5.214 0.900 1.00 84.06 81 ILE A CA 1
ATOM 654 C C . ILE A 1 81 ? -8.620 -4.815 -0.572 1.00 84.06 81 ILE A C 1
ATOM 656 O O . ILE A 1 81 ? -8.176 -5.576 -1.422 1.00 84.06 81 ILE A O 1
ATOM 660 N N . SER A 1 82 ? -9.020 -3.578 -0.864 1.00 85.94 82 SER A N 1
ATOM 661 C CA . SER A 1 82 ? -8.926 -3.014 -2.211 1.00 85.94 82 SER A CA 1
ATOM 662 C C . SER A 1 82 ? -7.707 -2.108 -2.327 1.00 85.94 82 SER A C 1
ATOM 664 O O . SER A 1 82 ? -7.617 -1.092 -1.631 1.00 85.94 82 SER A O 1
ATOM 666 N N . ILE A 1 83 ? -6.810 -2.431 -3.258 1.00 88.19 83 ILE A N 1
ATOM 667 C CA . ILE A 1 83 ? -5.744 -1.524 -3.692 1.00 88.19 83 ILE A CA 1
ATOM 668 C C . ILE A 1 83 ? -6.356 -0.493 -4.647 1.00 88.19 83 ILE A C 1
ATOM 670 O O . ILE A 1 83 ? -7.108 -0.831 -5.560 1.00 88.19 83 ILE A O 1
ATOM 674 N N . GLN A 1 84 ? -6.073 0.780 -4.401 1.00 87.88 84 GLN A N 1
ATOM 675 C CA . GLN A 1 84 ? -6.568 1.929 -5.149 1.00 87.88 84 GLN A CA 1
ATOM 676 C C . GLN A 1 84 ? -5.401 2.646 -5.825 1.00 87.88 84 GLN A C 1
ATOM 678 O O . GLN A 1 84 ? -4.289 2.703 -5.299 1.00 87.88 84 GLN A O 1
ATOM 683 N N . LYS A 1 85 ? -5.669 3.222 -6.996 1.00 86.62 85 LYS A N 1
ATOM 684 C CA . LYS A 1 85 ? -4.724 4.082 -7.714 1.00 86.62 85 LYS A CA 1
ATOM 685 C C . LYS A 1 85 ? -5.142 5.531 -7.546 1.00 86.62 85 LYS A C 1
ATOM 687 O O . LYS A 1 85 ? -6.338 5.827 -7.507 1.00 86.62 85 LYS A O 1
ATOM 692 N N . PHE A 1 86 ? -4.176 6.438 -7.474 1.00 82.69 86 PHE A N 1
ATOM 693 C CA . PHE A 1 86 ? -4.509 7.854 -7.542 1.00 82.69 86 PHE A CA 1
ATOM 694 C C . PHE A 1 86 ? -5.000 8.204 -8.954 1.00 82.69 86 PHE A C 1
ATOM 696 O O . PHE A 1 86 ? -4.480 7.685 -9.939 1.00 82.69 86 PHE A O 1
ATOM 703 N N . PRO A 1 87 ? -5.963 9.128 -9.095 1.00 82.62 87 PRO A N 1
ATOM 704 C CA . PRO A 1 87 ? -6.504 9.498 -10.404 1.00 82.62 87 PRO A CA 1
ATOM 705 C C . PRO A 1 87 ? -5.512 10.280 -11.284 1.00 82.62 87 PRO A C 1
ATOM 707 O O . PRO A 1 87 ? -5.801 10.543 -12.447 1.00 82.62 87 PRO A O 1
ATOM 710 N N . PHE A 1 88 ? -4.367 10.690 -10.734 1.00 80.31 88 PHE A N 1
ATOM 711 C CA . PHE A 1 88 ? -3.384 11.558 -11.386 1.00 80.31 88 PHE A CA 1
ATOM 712 C C . PHE A 1 88 ? -2.004 10.909 -11.572 1.00 80.31 88 PHE A C 1
ATOM 714 O O . PHE A 1 88 ? -1.127 11.539 -12.160 1.00 80.31 88 PHE A O 1
ATOM 721 N N . CYS A 1 89 ? -1.782 9.685 -11.084 1.00 74.94 89 CYS A N 1
ATOM 722 C CA . CYS A 1 89 ? -0.527 8.967 -11.292 1.00 74.94 89 CYS A CA 1
ATOM 723 C C . CYS A 1 89 ? -0.751 7.451 -11.369 1.00 74.94 89 CYS A C 1
ATOM 725 O O . CYS A 1 89 ? -1.658 6.906 -10.745 1.00 74.94 89 CYS A O 1
ATOM 727 N N . MET A 1 90 ? 0.067 6.775 -12.180 1.00 76.12 90 MET A N 1
ATOM 728 C CA . MET A 1 90 ? 0.015 5.314 -12.336 1.00 76.12 90 MET A CA 1
ATOM 729 C C . MET A 1 90 ? 0.625 4.596 -11.136 1.00 76.12 90 MET A C 1
ATOM 731 O O . MET A 1 90 ? 0.108 3.570 -10.698 1.00 76.12 90 MET A O 1
ATOM 735 N N . THR A 1 91 ? 1.698 5.178 -10.616 1.00 76.12 91 THR A N 1
ATOM 736 C CA . THR A 1 91 ? 2.354 4.843 -9.364 1.00 76.12 91 THR A CA 1
ATOM 737 C C . THR A 1 91 ? 2.571 6.130 -8.569 1.00 76.12 91 THR A C 1
ATOM 739 O O . THR A 1 91 ? 2.713 7.207 -9.163 1.00 76.12 91 THR A O 1
ATOM 742 N N . PRO A 1 92 ? 2.542 6.063 -7.235 1.00 79.00 92 PRO A N 1
ATOM 743 C CA . PRO A 1 92 ? 2.344 4.860 -6.429 1.00 79.00 92 PRO A CA 1
ATOM 744 C C . PRO A 1 92 ? 0.858 4.510 -6.243 1.00 79.00 92 PRO A C 1
ATOM 746 O O . PRO A 1 92 ? -0.025 5.319 -6.517 1.00 79.00 92 PRO A O 1
ATOM 749 N N . CYS A 1 93 ? 0.560 3.296 -5.790 1.00 85.62 93 CYS A N 1
ATOM 750 C CA . CYS A 1 93 ? -0.796 2.870 -5.419 1.00 85.62 93 CYS A CA 1
ATOM 751 C C . CYS A 1 93 ? -0.968 2.920 -3.895 1.00 85.62 93 CYS A C 1
ATOM 753 O O . CYS A 1 93 ? -0.000 3.086 -3.160 1.00 85.62 93 CYS A O 1
ATOM 755 N N . TYR A 1 94 ? -2.187 2.788 -3.379 1.00 85.62 94 TYR A N 1
ATOM 756 C CA . TYR A 1 94 ? -2.410 2.766 -1.933 1.00 85.62 94 TYR A CA 1
ATOM 757 C C . TYR A 1 94 ? -3.552 1.842 -1.533 1.00 85.62 94 TYR A C 1
ATOM 759 O O . TYR A 1 94 ? -4.445 1.538 -2.315 1.00 85.62 94 TYR A O 1
ATOM 767 N N . THR A 1 95 ? -3.554 1.425 -0.274 1.00 86.12 95 THR A N 1
ATOM 768 C CA . THR A 1 95 ? -4.660 0.701 0.338 1.00 86.12 95 THR A CA 1
ATOM 769 C C . THR A 1 95 ? -5.000 1.272 1.709 1.00 86.12 95 THR A C 1
ATOM 771 O O . THR A 1 95 ? -4.135 1.773 2.435 1.00 86.12 95 THR A O 1
ATOM 774 N N . VAL A 1 96 ? -6.284 1.223 2.060 1.00 84.12 96 VAL A N 1
ATOM 775 C CA . VAL A 1 96 ? -6.812 1.744 3.322 1.00 84.12 96 VAL A CA 1
ATOM 776 C C . VAL A 1 96 ? -7.158 0.576 4.233 1.00 84.12 96 VAL A C 1
ATOM 778 O O . VAL A 1 96 ? -7.999 -0.256 3.901 1.00 84.12 96 VAL A O 1
ATOM 781 N N . LYS A 1 97 ? -6.530 0.546 5.409 1.00 82.25 97 LYS A N 1
ATOM 782 C CA . LYS A 1 97 ? -6.860 -0.387 6.484 1.00 82.25 97 LYS A CA 1
ATOM 783 C C . LYS A 1 97 ? -7.725 0.330 7.519 1.00 82.25 97 LYS A C 1
ATOM 785 O O . LYS A 1 97 ? -7.248 1.264 8.177 1.00 82.25 97 LYS A O 1
ATOM 790 N N . VAL A 1 98 ? -8.985 -0.089 7.623 1.00 76.25 98 VAL A N 1
ATOM 791 C CA . VAL A 1 98 ? -10.007 0.493 8.514 1.00 76.25 98 VAL A CA 1
ATOM 792 C C . VAL A 1 98 ? -10.045 -0.132 9.896 1.00 76.25 98 VAL A C 1
ATOM 794 O O . VAL A 1 98 ? -9.766 -1.343 10.013 1.00 76.25 98 VAL A O 1
#